Protein AF-A0A435G7X6-F1 (afdb_monomer_lite)

Foldseek 3Di:
DVVVVVCCVPPNPVSCVVCVVPVVVVVVVVVVVVVVVVVLVVQPVPPPPVSNVLPVLVVLLVVVVCCVPPVVDDDDVVSVVSNVVSVVVVVVVVVVVVVVD

Structure (mmCIF, N/CA/C/O backbone):
data_AF-A0A435G7X6-F1
#
_entry.id   AF-A0A435G7X6-F1
#
loop_
_atom_site.group_PDB
_atom_site.id
_atom_site.type_symbol
_atom_site.label_atom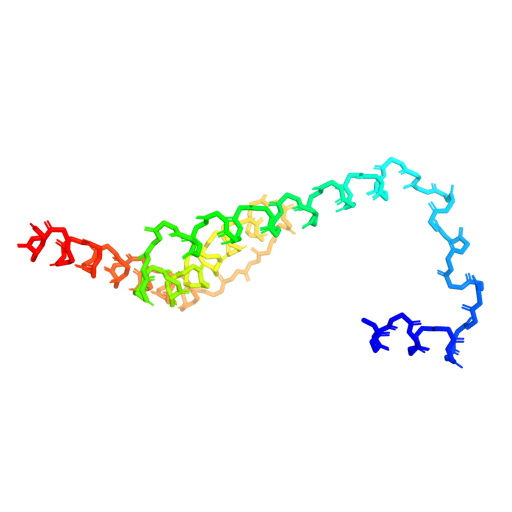_id
_atom_site.label_alt_id
_atom_site.label_comp_id
_atom_site.label_asym_id
_atom_site.label_entity_id
_atom_site.label_seq_id
_atom_site.pdbx_PDB_ins_code
_atom_site.Cartn_x
_atom_site.Cartn_y
_atom_site.Cartn_z
_atom_site.occupancy
_atom_site.B_iso_or_equiv
_atom_site.auth_seq_id
_atom_site.auth_comp_id
_atom_site.auth_asym_id
_atom_site.auth_atom_id
_atom_site.pdbx_PDB_model_num
ATOM 1 N N . ALA A 1 1 ? 10.149 13.434 -4.248 1.00 62.34 1 ALA A N 1
ATOM 2 C CA . ALA A 1 1 ? 11.163 14.384 -4.765 1.00 62.34 1 ALA A CA 1
ATOM 3 C C . ALA A 1 1 ? 12.573 13.812 -4.643 1.00 62.34 1 ALA A C 1
ATOM 5 O O . ALA A 1 1 ? 13.295 13.824 -5.630 1.00 62.34 1 ALA A O 1
ATOM 6 N N . ILE A 1 2 ? 12.936 13.257 -3.480 1.00 81.31 2 ILE A N 1
ATOM 7 C CA . ILE A 1 2 ? 14.249 12.632 -3.256 1.00 81.31 2 ILE A CA 1
ATOM 8 C C . ILE A 1 2 ? 14.450 11.398 -4.153 1.00 81.31 2 ILE A C 1
ATOM 10 O O . ILE A 1 2 ? 15.504 11.286 -4.764 1.00 81.31 2 ILE A O 1
ATOM 14 N N . ASP A 1 3 ? 13.430 10.550 -4.340 1.00 86.12 3 ASP A N 1
ATOM 15 C CA . ASP A 1 3 ? 13.553 9.360 -5.204 1.00 86.12 3 ASP A CA 1
ATOM 16 C C . ASP A 1 3 ? 13.837 9.695 -6.672 1.00 86.12 3 ASP A C 1
ATOM 18 O O . ASP A 1 3 ? 14.748 9.138 -7.272 1.00 86.12 3 ASP A O 1
ATOM 22 N N . VAL A 1 4 ? 13.102 10.650 -7.254 1.00 88.81 4 VAL A N 1
ATOM 23 C CA . VAL A 1 4 ? 13.300 11.060 -8.657 1.00 88.81 4 VAL A CA 1
ATOM 24 C C . VAL A 1 4 ? 14.666 11.717 -8.845 1.00 88.81 4 VAL A C 1
ATOM 26 O O . VAL A 1 4 ? 15.357 11.423 -9.816 1.00 88.81 4 VAL A O 1
ATOM 29 N N . ALA A 1 5 ? 15.081 12.569 -7.903 1.00 91.62 5 ALA A N 1
ATOM 30 C CA . ALA A 1 5 ? 16.417 13.152 -7.921 1.00 91.62 5 ALA A CA 1
ATOM 31 C C . ALA A 1 5 ? 17.503 12.068 -7.814 1.00 91.62 5 ALA A C 1
ATOM 33 O O . ALA A 1 5 ? 18.470 12.105 -8.567 1.00 91.62 5 ALA A O 1
ATOM 34 N N . GLY A 1 6 ? 17.320 11.068 -6.946 1.00 92.12 6 GLY A N 1
ATOM 35 C CA . GLY A 1 6 ? 18.223 9.924 -6.824 1.00 92.12 6 GLY A CA 1
ATOM 36 C C . GLY A 1 6 ? 18.322 9.106 -8.113 1.00 92.12 6 GLY A C 1
ATOM 37 O O . GLY A 1 6 ? 19.427 8.797 -8.552 1.00 92.12 6 GLY A O 1
ATOM 38 N N . ILE A 1 7 ? 17.190 8.821 -8.764 1.00 92.19 7 ILE A N 1
ATOM 39 C CA . ILE A 1 7 ? 17.152 8.117 -10.055 1.00 92.19 7 ILE A CA 1
ATOM 40 C C . ILE A 1 7 ? 17.932 8.897 -11.117 1.00 92.19 7 ILE A C 1
ATOM 42 O O . ILE A 1 7 ? 18.780 8.325 -11.797 1.00 92.19 7 ILE A O 1
ATOM 46 N N . LEU A 1 8 ? 17.695 10.206 -11.224 1.00 93.44 8 LEU A N 1
ATOM 47 C CA . LEU A 1 8 ? 18.383 11.053 -12.198 1.00 93.44 8 LEU A CA 1
ATOM 48 C C . LEU A 1 8 ? 19.890 11.149 -11.930 1.00 93.44 8 LEU A C 1
ATOM 50 O O . LEU A 1 8 ? 20.671 11.143 -12.876 1.00 93.44 8 LEU A O 1
ATOM 54 N N . LEU A 1 9 ? 20.306 11.211 -10.662 1.00 94.31 9 LEU A N 1
ATOM 55 C CA . LEU A 1 9 ? 21.718 11.295 -10.283 1.00 94.31 9 LEU A CA 1
ATOM 56 C C . LEU A 1 9 ? 22.483 9.985 -10.520 1.00 94.31 9 LEU A C 1
ATOM 58 O O . LEU A 1 9 ? 23.655 10.033 -10.881 1.00 94.31 9 LEU A O 1
ATOM 62 N N . LEU A 1 10 ? 21.845 8.831 -10.305 1.00 93.19 10 LEU A N 1
ATOM 63 C CA . LEU A 1 10 ? 22.500 7.520 -10.388 1.00 93.19 10 LEU A CA 1
ATOM 64 C C . LEU A 1 10 ? 22.386 6.868 -11.773 1.00 93.19 10 LEU A C 1
ATOM 66 O O . LEU A 1 10 ? 23.300 6.161 -12.188 1.00 93.19 10 LEU A O 1
ATOM 70 N N . PHE A 1 11 ? 21.276 7.094 -12.479 1.00 91.00 11 PHE A N 1
ATOM 71 C CA . PHE A 1 11 ? 20.932 6.385 -13.717 1.00 91.00 11 PHE A CA 1
ATOM 72 C C . PHE A 1 11 ? 20.623 7.319 -14.900 1.00 91.00 11 PHE A C 1
ATOM 74 O O . PHE A 1 11 ? 20.465 6.850 -16.027 1.00 91.00 11 PHE A O 1
ATOM 81 N N . GLY A 1 12 ? 20.553 8.637 -14.677 1.00 91.25 12 GLY A N 1
ATOM 82 C CA . GLY A 1 12 ? 20.264 9.619 -15.722 1.00 91.25 12 GLY A CA 1
ATOM 83 C C . GLY A 1 12 ? 18.838 9.532 -16.285 1.00 91.25 12 GLY A C 1
ATOM 84 O O . GLY A 1 12 ? 17.938 8.936 -15.694 1.00 91.25 12 GLY A O 1
ATOM 85 N N . GLY A 1 13 ? 18.622 10.157 -17.448 1.00 87.00 13 GLY A N 1
ATOM 86 C CA . GLY A 1 13 ? 17.328 10.147 -18.148 1.00 87.00 13 GLY A CA 1
ATOM 87 C C . GLY A 1 13 ? 16.980 8.805 -18.808 1.00 87.00 13 GLY A C 1
ATOM 88 O O . GLY A 1 13 ? 15.804 8.509 -19.018 1.00 87.00 13 GLY A O 1
ATOM 89 N N . GLU A 1 14 ? 17.981 7.962 -19.067 1.00 89.44 14 GLU A N 1
ATOM 90 C CA . GLU A 1 14 ? 17.809 6.640 -19.687 1.00 89.44 14 GLU A CA 1
ATOM 91 C C . GLU A 1 14 ? 16.970 5.686 -18.821 1.00 89.44 14 GLU A C 1
ATOM 93 O O . GLU A 1 14 ? 16.313 4.781 -19.335 1.00 89.44 14 GLU A O 1
ATOM 98 N N . ALA A 1 15 ? 16.900 5.935 -17.509 1.00 88.94 15 ALA A N 1
ATOM 99 C CA . ALA A 1 15 ? 16.062 5.184 -16.575 1.00 88.94 15 ALA A CA 1
ATOM 100 C C . ALA A 1 15 ? 14.565 5.183 -16.947 1.00 88.94 15 ALA A C 1
ATOM 102 O O . ALA A 1 15 ? 13.826 4.290 -16.533 1.00 88.94 15 ALA A O 1
ATOM 103 N N . PHE A 1 16 ? 14.111 6.163 -17.735 1.00 90.38 16 PHE A N 1
ATOM 104 C CA . PHE A 1 16 ? 12.712 6.295 -18.147 1.00 90.38 16 PHE A CA 1
ATOM 105 C C . PHE A 1 16 ? 12.415 5.666 -19.516 1.00 90.38 16 PHE A C 1
ATOM 107 O O . PHE A 1 16 ? 11.245 5.498 -19.857 1.00 90.38 16 PHE A O 1
ATOM 114 N N . VAL A 1 17 ? 13.433 5.263 -20.285 1.00 92.44 17 VAL A N 1
ATOM 115 C CA . VAL A 1 17 ? 13.263 4.644 -21.615 1.00 92.44 17 VAL A CA 1
ATOM 116 C C . VAL A 1 17 ? 12.347 3.407 -21.584 1.00 92.44 17 VAL A C 1
ATOM 118 O O . VAL A 1 17 ? 11.457 3.320 -22.435 1.00 92.44 17 VAL A O 1
ATOM 121 N N . PRO A 1 18 ? 12.443 2.490 -20.595 1.00 92.44 18 PRO A N 1
ATOM 122 C CA . PRO A 1 18 ? 11.564 1.319 -20.533 1.00 92.44 18 PRO A CA 1
ATOM 123 C C . PRO A 1 18 ? 10.074 1.655 -20.387 1.00 92.44 18 PRO A C 1
ATOM 125 O O . PRO A 1 18 ? 9.227 0.861 -20.794 1.00 92.44 18 PRO A O 1
ATOM 128 N N . LEU A 1 19 ? 9.730 2.835 -19.855 1.00 91.69 19 LEU A N 1
ATOM 129 C CA . LEU A 1 19 ? 8.336 3.259 -19.684 1.00 91.69 19 LEU A CA 1
ATOM 130 C C . LEU A 1 19 ? 7.618 3.414 -21.030 1.00 91.69 19 LEU A C 1
ATOM 132 O O . LEU A 1 19 ? 6.425 3.125 -21.129 1.00 91.69 19 LEU A O 1
ATOM 136 N N . GLY A 1 20 ? 8.352 3.802 -22.080 1.00 93.19 20 GLY A N 1
ATOM 137 C CA . GLY A 1 20 ? 7.827 3.879 -23.444 1.00 93.19 20 GLY A CA 1
ATOM 138 C C . GLY A 1 20 ? 7.433 2.516 -24.025 1.00 93.19 20 GLY A C 1
ATOM 139 O O . GLY A 1 20 ? 6.588 2.457 -24.913 1.00 93.19 20 GLY A O 1
ATOM 140 N N . GLY A 1 21 ? 7.991 1.420 -23.499 1.00 95.25 21 GLY A N 1
ATOM 141 C CA . GLY A 1 21 ? 7.669 0.055 -23.923 1.00 95.25 21 GLY A CA 1
ATOM 142 C C . GLY A 1 21 ? 6.375 -0.506 -23.325 1.00 95.25 21 GLY A C 1
ATOM 143 O O . GLY A 1 21 ? 5.848 -1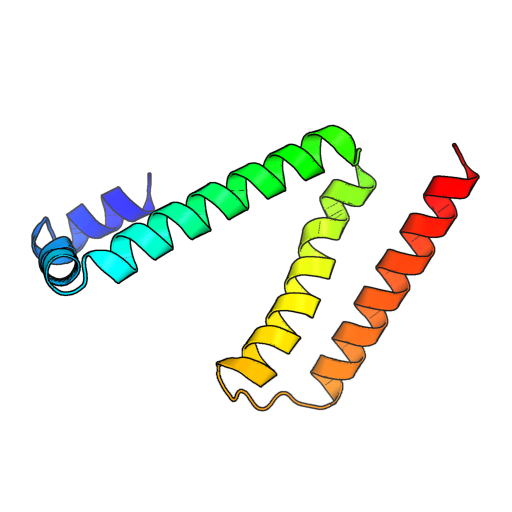.492 -23.833 1.00 95.25 21 GLY A O 1
ATOM 144 N N . VAL A 1 22 ? 5.841 0.109 -22.262 1.00 96.44 22 VAL A N 1
ATOM 145 C CA . VAL A 1 22 ? 4.648 -0.374 -21.540 1.00 96.44 22 VAL A CA 1
ATOM 146 C C . VAL A 1 22 ? 3.675 0.763 -21.177 1.00 96.44 22 VAL A C 1
ATOM 148 O O . VAL A 1 22 ? 3.253 0.885 -20.025 1.00 96.44 22 VAL A O 1
ATOM 151 N N . PRO A 1 23 ? 3.253 1.602 -22.143 1.00 95.00 23 PRO A N 1
ATOM 152 C CA . PRO A 1 23 ? 2.551 2.857 -21.860 1.00 95.00 23 PRO A CA 1
ATOM 153 C C . PRO A 1 23 ? 1.225 2.660 -21.114 1.00 95.00 23 PRO A C 1
ATOM 155 O O . PRO A 1 23 ? 0.887 3.445 -20.231 1.00 95.00 23 PRO A O 1
ATOM 158 N N . LEU A 1 24 ? 0.488 1.584 -21.406 1.00 96.88 24 LEU A N 1
ATOM 159 C CA . LEU A 1 24 ? -0.770 1.290 -20.716 1.00 96.88 24 LEU A CA 1
ATOM 160 C C . LEU A 1 24 ? -0.549 0.936 -19.239 1.00 96.88 24 LEU A C 1
ATOM 162 O O . LEU A 1 24 ? -1.310 1.381 -18.384 1.00 96.88 24 LEU A O 1
ATOM 166 N N . VAL A 1 25 ? 0.509 0.178 -18.930 1.00 95.62 25 VAL A N 1
ATOM 167 C CA . VAL A 1 25 ? 0.869 -0.175 -17.548 1.00 95.62 25 VAL A CA 1
ATOM 168 C C . VAL A 1 25 ? 1.289 1.074 -16.783 1.00 95.62 25 VAL A C 1
ATOM 170 O O . VAL A 1 25 ? 0.889 1.244 -15.636 1.00 95.62 25 VAL A O 1
ATOM 173 N N . VAL A 1 26 ? 2.030 1.981 -17.428 1.00 96.31 26 VAL A N 1
ATOM 174 C CA . VAL A 1 26 ? 2.420 3.270 -16.840 1.00 96.31 26 VAL A CA 1
ATOM 175 C C . VAL A 1 26 ? 1.190 4.102 -16.495 1.00 96.31 26 VAL A C 1
ATOM 177 O O . VAL A 1 26 ? 1.066 4.560 -15.362 1.00 96.31 26 VAL A O 1
ATOM 180 N N . VAL A 1 27 ? 0.247 4.255 -17.430 1.00 97.12 27 VAL A N 1
ATOM 181 C CA . VAL A 1 27 ? -1.003 4.992 -17.182 1.00 97.12 27 VAL A CA 1
ATOM 182 C C . VAL A 1 27 ? -1.816 4.335 -16.066 1.00 97.12 27 VAL A C 1
ATOM 184 O O . VAL A 1 27 ? -2.289 5.032 -15.169 1.00 97.12 27 VAL A O 1
ATOM 187 N N . ALA A 1 28 ? -1.940 3.006 -16.074 1.00 96.69 28 ALA A N 1
ATOM 188 C CA . ALA A 1 28 ? -2.628 2.270 -15.018 1.00 96.69 28 ALA A CA 1
ATOM 189 C C . ALA A 1 28 ? -1.962 2.475 -13.648 1.00 96.69 28 ALA A C 1
ATOM 191 O O . ALA A 1 28 ? -2.661 2.682 -12.657 1.00 96.69 28 ALA A O 1
ATOM 192 N N . GLN A 1 29 ? -0.627 2.492 -13.586 1.00 94.94 29 GLN A N 1
ATOM 193 C CA . GLN A 1 29 ? 0.110 2.787 -12.359 1.00 94.94 29 GLN A CA 1
ATOM 194 C C . GLN A 1 29 ? -0.126 4.217 -11.876 1.00 94.94 29 GLN A C 1
ATOM 196 O O . GLN A 1 29 ? -0.475 4.418 -10.717 1.00 94.94 29 GLN A O 1
ATOM 201 N N . VAL A 1 30 ? -0.023 5.212 -12.762 1.00 95.94 30 VAL A N 1
ATOM 202 C CA . VAL A 1 30 ? -0.287 6.617 -12.416 1.00 95.94 30 VAL A CA 1
ATOM 203 C C . VAL A 1 30 ? -1.712 6.787 -11.890 1.00 95.94 30 VAL A C 1
ATOM 205 O O . VAL A 1 30 ? -1.911 7.444 -10.865 1.00 95.94 30 VAL A O 1
ATOM 208 N N . ALA A 1 31 ? -2.697 6.162 -12.539 1.00 97.38 31 ALA A N 1
ATOM 209 C CA . ALA A 1 31 ? -4.087 6.189 -12.101 1.00 97.38 31 ALA A CA 1
ATOM 210 C C . ALA A 1 31 ? -4.263 5.506 -10.735 1.00 97.38 31 ALA A C 1
ATOM 212 O O . ALA A 1 31 ? -4.873 6.085 -9.838 1.00 97.38 31 ALA A O 1
ATOM 213 N N . SER A 1 32 ? -3.685 4.315 -10.548 1.00 95.81 32 SER A N 1
ATOM 214 C CA . SER A 1 32 ? -3.752 3.558 -9.294 1.00 95.81 32 SER A CA 1
ATOM 215 C C . SER A 1 32 ? -3.095 4.307 -8.130 1.00 95.81 32 SER A C 1
ATOM 217 O O . SER A 1 32 ? -3.691 4.432 -7.061 1.00 95.81 32 SER A O 1
ATOM 219 N N . ALA A 1 33 ? -1.891 4.848 -8.328 1.00 94.44 33 ALA A N 1
ATOM 220 C CA . ALA A 1 33 ? -1.171 5.619 -7.317 1.00 94.44 33 ALA A CA 1
ATOM 221 C C . ALA A 1 33 ? -1.919 6.913 -6.954 1.00 94.44 33 ALA A C 1
ATOM 223 O O . ALA A 1 33 ? -2.077 7.237 -5.777 1.00 94.44 33 ALA A O 1
ATOM 224 N N . SER A 1 34 ? -2.450 7.621 -7.955 1.00 96.06 34 SER A N 1
ATOM 225 C CA . SER A 1 34 ? -3.279 8.814 -7.732 1.00 96.06 34 SER A CA 1
ATOM 226 C C . SER A 1 34 ? -4.548 8.480 -6.945 1.00 96.06 34 SER A C 1
ATOM 228 O O . SER A 1 34 ? -4.887 9.177 -5.987 1.00 96.06 34 SER A O 1
ATOM 230 N N . ALA A 1 35 ? -5.229 7.390 -7.308 1.00 95.88 35 ALA A N 1
ATOM 231 C CA . ALA A 1 35 ? -6.425 6.928 -6.616 1.00 95.88 35 ALA A CA 1
ATOM 232 C C . ALA A 1 35 ? -6.127 6.559 -5.157 1.00 95.88 35 ALA A C 1
ATOM 234 O O . ALA A 1 35 ? -6.882 6.950 -4.268 1.00 95.88 35 ALA A O 1
ATOM 235 N N . MET A 1 36 ? -5.008 5.877 -4.892 1.00 93.31 36 MET A N 1
ATOM 236 C CA . MET A 1 36 ? -4.572 5.541 -3.534 1.00 93.31 36 MET A CA 1
ATOM 237 C C . MET A 1 36 ? -4.474 6.791 -2.649 1.00 93.31 36 MET A C 1
ATOM 239 O O . MET A 1 36 ? -5.073 6.810 -1.574 1.00 93.31 36 MET A O 1
ATOM 243 N N . PHE A 1 37 ? -3.816 7.859 -3.114 1.00 91.62 37 PHE A N 1
ATOM 244 C CA . PHE A 1 37 ? -3.755 9.121 -2.367 1.00 91.62 37 PHE A CA 1
ATOM 245 C C . PHE A 1 37 ? -5.123 9.788 -2.211 1.00 91.62 37 PHE A C 1
ATOM 247 O O . PHE A 1 37 ? -5.446 10.259 -1.121 1.00 91.62 37 PHE A O 1
ATOM 254 N N . ALA A 1 38 ? -5.950 9.801 -3.260 1.00 93.31 38 ALA A N 1
ATOM 255 C CA . ALA A 1 38 ? -7.294 10.371 -3.188 1.00 93.31 38 ALA A CA 1
ATOM 256 C C . ALA A 1 38 ? -8.150 9.682 -2.108 1.00 93.31 38 ALA A C 1
ATOM 258 O O . ALA A 1 38 ? -8.774 10.357 -1.286 1.00 93.31 38 ALA A O 1
ATOM 259 N N . PHE A 1 39 ? -8.135 8.346 -2.060 1.00 90.88 39 PHE A N 1
ATOM 260 C CA . PHE A 1 39 ? -8.823 7.581 -1.020 1.00 90.88 39 PHE A CA 1
ATOM 261 C C . PHE A 1 39 ? -8.196 7.786 0.356 1.00 90.88 39 PHE A C 1
ATOM 263 O O . PHE A 1 39 ? -8.927 7.991 1.323 1.00 90.88 39 PHE A O 1
ATOM 270 N N . PHE A 1 40 ? -6.865 7.786 0.450 1.00 88.19 40 PHE A N 1
ATOM 271 C CA . PHE A 1 40 ? -6.154 8.011 1.703 1.00 88.19 40 PHE A CA 1
ATOM 272 C C . PHE A 1 40 ? -6.538 9.359 2.319 1.00 88.19 40 PHE A C 1
ATOM 274 O O . PHE A 1 40 ? -7.032 9.394 3.442 1.00 88.19 40 PHE A O 1
ATOM 281 N N . PHE A 1 41 ? -6.438 10.457 1.565 1.00 89.38 41 PHE A N 1
ATOM 282 C CA . PHE A 1 41 ? -6.816 11.784 2.053 1.00 89.38 41 PHE A CA 1
ATOM 283 C C . PHE A 1 41 ? -8.302 11.891 2.377 1.00 89.38 41 PHE A C 1
ATOM 285 O O . PHE A 1 41 ? -8.670 12.502 3.381 1.00 89.38 41 PHE A O 1
ATOM 292 N N . ARG A 1 42 ? -9.172 11.264 1.575 1.00 89.81 42 ARG A N 1
ATOM 293 C CA . ARG A 1 42 ? -10.607 11.243 1.872 1.00 89.81 42 ARG A CA 1
ATOM 294 C C . ARG A 1 42 ? -10.887 10.545 3.200 1.00 89.81 42 ARG A C 1
ATOM 296 O O . ARG A 1 42 ? -11.654 11.083 3.992 1.00 89.81 42 ARG A O 1
ATOM 303 N N . LEU A 1 43 ? -10.258 9.395 3.450 1.00 86.31 43 LEU A N 1
ATOM 304 C CA . LEU A 1 43 ? -10.378 8.651 4.706 1.00 86.31 43 LEU A CA 1
ATOM 305 C C . LEU A 1 43 ? -9.799 9.435 5.889 1.00 86.31 43 LEU A C 1
ATOM 307 O O . LEU A 1 43 ? -10.415 9.468 6.952 1.00 86.31 43 LEU A O 1
ATOM 311 N N . GLN A 1 44 ? -8.670 10.122 5.701 1.00 84.75 44 GLN A N 1
ATOM 312 C CA . GLN A 1 44 ? -8.090 10.996 6.723 1.00 84.75 44 GLN A CA 1
ATOM 313 C C . GLN A 1 44 ? -9.015 12.163 7.091 1.00 84.75 44 GLN A C 1
ATOM 315 O O . GLN A 1 44 ? -9.124 12.503 8.266 1.00 84.75 44 GLN A O 1
ATOM 320 N N . ALA A 1 45 ? -9.708 12.746 6.108 1.00 85.38 45 ALA A N 1
ATOM 321 C CA . ALA A 1 45 ? -10.620 13.865 6.331 1.00 85.38 45 ALA A CA 1
ATOM 322 C C . ALA A 1 45 ? -11.882 13.470 7.119 1.00 85.38 45 ALA A C 1
ATOM 324 O O . ALA A 1 45 ? -12.380 14.272 7.904 1.00 85.38 45 ALA A O 1
ATOM 325 N N . VAL A 1 46 ? -12.407 12.253 6.919 1.00 83.44 46 VAL A N 1
ATOM 326 C CA . VAL A 1 46 ? -13.658 11.800 7.566 1.00 83.44 46 VAL A CA 1
ATOM 327 C C . VAL A 1 46 ? -13.446 10.981 8.840 1.00 83.44 46 VAL A C 1
ATOM 329 O O . VAL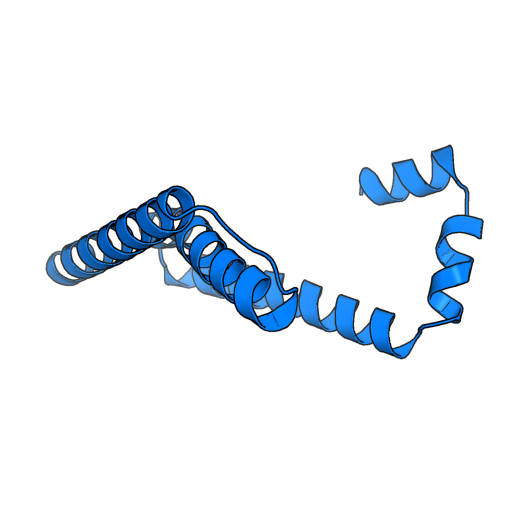 A 1 46 ? -14.347 10.903 9.667 1.00 83.44 46 VAL A O 1
ATOM 332 N N . GLY A 1 47 ? -12.291 10.336 8.997 1.00 74.88 47 GLY A N 1
ATOM 333 C CA . GLY A 1 47 ? -12.100 9.286 9.996 1.00 74.88 47 GLY A CA 1
ATOM 334 C C . GLY A 1 47 ? -11.716 9.760 11.403 1.00 74.88 47 GLY A C 1
ATOM 335 O O . GLY A 1 47 ? -11.766 8.986 12.357 1.00 74.88 47 GLY A O 1
ATOM 336 N N . GLY A 1 48 ? -11.299 11.012 11.581 1.00 79.38 48 GLY A N 1
ATOM 337 C CA . GLY A 1 48 ? -10.709 11.439 12.852 1.00 79.38 48 GLY A CA 1
ATOM 338 C C . GLY A 1 48 ? -9.416 10.669 13.204 1.00 79.38 48 GLY A C 1
ATOM 339 O O . GLY A 1 48 ? -8.920 9.853 12.421 1.00 79.38 48 GLY A O 1
ATOM 340 N N . PRO A 1 49 ? -8.826 10.918 14.386 1.00 73.75 49 PRO A N 1
ATOM 341 C CA . PRO A 1 49 ? -7.473 10.455 14.711 1.00 73.75 49 PRO A CA 1
ATOM 342 C C . PRO A 1 49 ? -7.325 8.927 14.769 1.00 73.75 49 PRO A C 1
ATOM 344 O O . PRO A 1 49 ? -6.250 8.409 14.490 1.00 73.75 49 PRO A O 1
ATOM 347 N N . VAL A 1 50 ? -8.394 8.191 15.086 1.00 77.75 50 VAL A N 1
ATOM 348 C CA . VAL A 1 50 ? -8.331 6.732 15.267 1.00 77.75 50 VAL A CA 1
ATOM 349 C C . VAL A 1 50 ? -8.428 5.971 13.948 1.00 77.75 50 VAL A C 1
ATOM 351 O O . VAL A 1 50 ? -7.628 5.064 13.724 1.00 77.75 50 VAL A O 1
ATOM 354 N N . TYR A 1 51 ? -9.334 6.349 13.040 1.00 75.94 51 TYR A N 1
ATOM 355 C CA . TYR A 1 51 ? -9.366 5.732 11.709 1.00 75.94 51 TYR A CA 1
ATOM 356 C C . TYR A 1 51 ? -8.066 5.998 10.954 1.00 75.94 51 TYR A C 1
ATOM 358 O O . TYR A 1 51 ? -7.563 5.105 10.279 1.00 75.94 51 TYR A O 1
ATOM 366 N N . LEU A 1 52 ? -7.480 7.187 11.122 1.00 80.38 52 LEU A N 1
ATOM 367 C CA . LEU A 1 52 ? -6.213 7.550 10.492 1.00 80.38 52 LEU A CA 1
ATOM 368 C C . LEU A 1 52 ? -5.078 6.592 10.886 1.00 80.38 52 LEU A C 1
ATOM 370 O O . LEU A 1 52 ? -4.304 6.172 10.028 1.00 80.38 52 LEU A O 1
ATOM 374 N N . SER A 1 53 ? -5.029 6.171 12.153 1.00 82.44 53 SER A N 1
ATOM 375 C CA . SER A 1 53 ? -4.083 5.155 12.629 1.00 82.44 53 SER A CA 1
ATOM 376 C C . SER A 1 53 ? -4.409 3.733 12.152 1.00 82.44 53 SER A C 1
ATOM 378 O O . SER A 1 53 ? -3.517 2.892 12.102 1.00 82.44 53 SER A O 1
ATOM 380 N N . GLN A 1 54 ? -5.663 3.443 11.790 1.00 85.44 54 GLN A N 1
ATOM 381 C CA . GLN A 1 54 ? -6.114 2.098 11.412 1.00 85.44 54 GLN A CA 1
ATOM 382 C C . GLN A 1 54 ? -6.034 1.791 9.917 1.00 85.44 54 GLN A C 1
ATOM 384 O O . GLN A 1 54 ? -6.047 0.618 9.544 1.00 85.44 54 GLN A O 1
ATOM 389 N N . ILE A 1 55 ? -5.906 2.804 9.053 1.00 85.81 55 ILE A N 1
ATOM 390 C CA . ILE A 1 55 ? -5.810 2.599 7.598 1.00 85.81 55 ILE A CA 1
ATOM 391 C C . ILE A 1 55 ? -4.672 1.623 7.251 1.00 85.81 55 ILE A C 1
ATOM 393 O O . ILE A 1 55 ? -4.863 0.723 6.436 1.00 85.81 55 ILE A O 1
ATOM 397 N N . GLY A 1 56 ? -3.513 1.746 7.910 1.00 87.38 56 GLY A N 1
ATOM 398 C CA . GLY A 1 56 ? -2.360 0.868 7.671 1.00 87.38 56 GLY A CA 1
ATOM 399 C C . GLY A 1 56 ? -2.605 -0.593 8.061 1.00 87.38 56 GLY A C 1
ATOM 400 O O . GLY A 1 56 ? -2.174 -1.504 7.358 1.00 87.38 56 GLY A O 1
ATOM 401 N N . TYR A 1 57 ? -3.354 -0.826 9.138 1.00 88.50 57 TYR A N 1
ATOM 402 C CA . TYR A 1 57 ? -3.732 -2.166 9.586 1.00 88.50 57 TYR A CA 1
ATOM 403 C C . TYR A 1 57 ? -4.639 -2.875 8.578 1.00 88.50 57 TYR A C 1
ATOM 405 O O . TYR A 1 57 ? -4.418 -4.039 8.246 1.00 88.50 57 TYR A O 1
ATOM 413 N N . VAL A 1 58 ? -5.623 -2.151 8.043 1.00 87.81 58 VAL A N 1
ATOM 414 C CA . VAL A 1 58 ? -6.513 -2.671 6.998 1.00 87.81 58 VAL A CA 1
ATOM 415 C C . VAL A 1 58 ? -5.734 -2.914 5.704 1.00 87.81 58 VAL A C 1
ATOM 417 O O . VAL A 1 58 ? -5.886 -3.969 5.092 1.00 87.81 58 VAL A O 1
ATOM 420 N N . ALA A 1 59 ? -4.853 -1.986 5.318 1.00 89.44 59 ALA A N 1
ATOM 421 C CA . ALA A 1 59 ? -4.013 -2.132 4.132 1.00 89.44 59 ALA A CA 1
ATOM 422 C C . ALA A 1 59 ? -3.115 -3.378 4.204 1.00 89.44 59 ALA A C 1
ATOM 424 O O . ALA A 1 59 ? -3.003 -4.098 3.216 1.00 89.44 59 ALA A O 1
ATOM 425 N N . ALA A 1 60 ? -2.534 -3.677 5.370 1.00 90.94 60 ALA A N 1
ATOM 426 C CA . ALA A 1 60 ? -1.722 -4.876 5.571 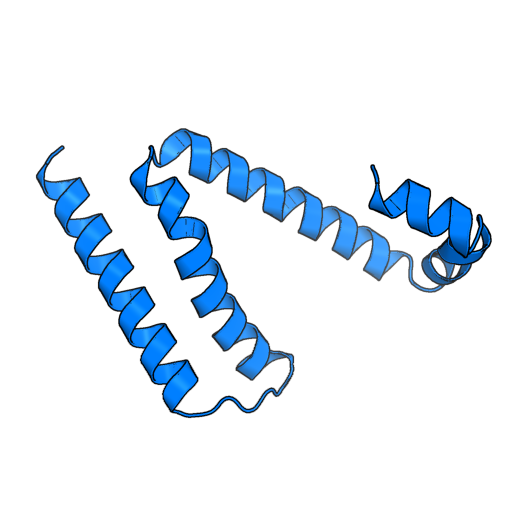1.00 90.94 60 ALA A CA 1
ATOM 427 C C . ALA A 1 60 ? -2.534 -6.172 5.396 1.00 90.94 60 ALA A C 1
ATOM 429 O O . ALA A 1 60 ? -2.085 -7.091 4.712 1.00 90.94 60 ALA A O 1
ATOM 430 N N . ALA A 1 61 ? -3.744 -6.240 5.964 1.00 90.94 61 ALA A N 1
ATOM 431 C CA . ALA A 1 61 ? -4.616 -7.404 5.807 1.00 90.94 61 ALA A CA 1
ATOM 432 C C . ALA A 1 61 ? -5.036 -7.601 4.339 1.00 90.94 61 ALA A C 1
ATOM 434 O O . ALA A 1 61 ? -4.921 -8.703 3.807 1.00 90.94 61 ALA A O 1
ATOM 435 N N . VAL A 1 62 ? -5.461 -6.530 3.659 1.00 91.25 62 VAL A N 1
ATOM 436 C CA . VAL A 1 62 ? -5.832 -6.573 2.233 1.00 91.25 62 VAL A CA 1
ATOM 437 C C . VAL A 1 62 ? -4.634 -6.956 1.360 1.00 91.25 62 VAL A C 1
ATOM 439 O O . VAL A 1 62 ? -4.784 -7.770 0.451 1.00 91.25 62 VAL A O 1
ATOM 442 N N . GLY A 1 63 ? -3.445 -6.427 1.659 1.00 92.56 63 GLY A N 1
ATOM 443 C CA . GLY A 1 63 ? -2.202 -6.773 0.971 1.00 92.56 63 GLY A CA 1
ATOM 444 C C . GLY A 1 63 ? -1.862 -8.258 1.082 1.00 92.56 63 GLY A C 1
ATOM 445 O O . GLY A 1 63 ? -1.544 -8.875 0.071 1.00 92.56 63 GLY A O 1
ATOM 446 N N . LEU A 1 64 ? -2.022 -8.858 2.268 1.00 94.06 64 LEU A N 1
ATOM 447 C CA . LEU A 1 64 ? -1.813 -10.296 2.473 1.00 94.06 64 LEU A CA 1
ATOM 448 C C . LEU A 1 64 ? -2.740 -11.147 1.588 1.00 94.06 64 LEU A C 1
ATOM 450 O O . LEU A 1 64 ? -2.290 -12.089 0.931 1.00 94.06 64 LEU A O 1
ATOM 454 N N . PHE A 1 65 ? -4.032 -10.803 1.537 1.00 93.12 65 PHE A N 1
ATOM 455 C CA . PHE A 1 65 ? -4.988 -11.482 0.656 1.00 93.12 65 PHE A CA 1
ATOM 456 C C . PHE A 1 65 ? -4.630 -11.295 -0.818 1.00 93.12 65 PHE A C 1
ATOM 458 O O . PHE A 1 65 ? -4.656 -12.261 -1.579 1.00 93.12 65 PHE A O 1
ATOM 465 N N . ALA A 1 66 ? -4.274 -10.074 -1.222 1.00 93.31 66 ALA A N 1
ATOM 466 C CA . ALA A 1 66 ? -3.923 -9.778 -2.603 1.00 93.31 66 ALA A CA 1
ATOM 467 C C . ALA A 1 66 ? -2.659 -10.532 -3.048 1.00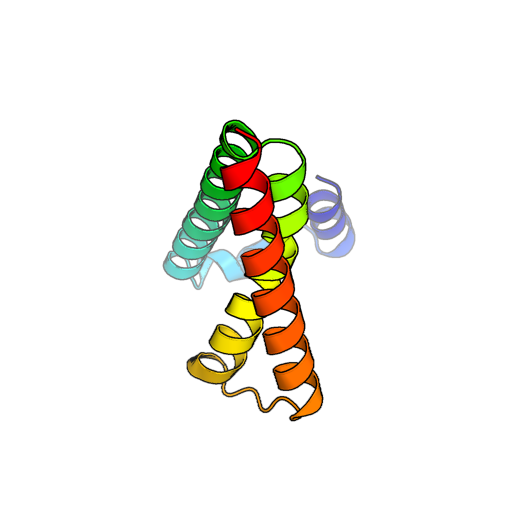 93.31 66 ALA A C 1
ATOM 469 O O . ALA A 1 66 ? -2.658 -11.136 -4.118 1.00 93.31 66 ALA A O 1
ATOM 470 N N . GLY A 1 67 ? -1.624 -10.565 -2.207 1.00 92.69 67 GLY A N 1
ATOM 471 C CA . GLY A 1 67 ? -0.398 -11.329 -2.438 1.00 92.69 67 GLY A CA 1
ATOM 472 C C . GLY A 1 67 ? -0.657 -12.828 -2.583 1.00 92.69 67 GLY A C 1
ATOM 473 O O . GLY A 1 67 ? -0.214 -13.468 -3.536 1.00 92.69 67 GLY A O 1
ATOM 474 N N . THR A 1 68 ? -1.491 -13.381 -1.701 1.00 94.19 68 THR A N 1
ATOM 475 C CA . THR A 1 68 ? -1.857 -14.803 -1.758 1.00 94.19 68 THR A CA 1
ATOM 476 C C . THR A 1 68 ? -2.649 -15.145 -3.028 1.00 94.19 68 THR A C 1
ATOM 478 O O . THR A 1 68 ? -2.367 -16.151 -3.675 1.00 94.19 68 THR A O 1
ATOM 481 N N . LEU A 1 69 ? -3.647 -14.330 -3.396 1.00 94.88 69 LEU A N 1
ATOM 482 C CA . LEU A 1 69 ? -4.586 -14.649 -4.482 1.00 94.88 69 LEU A CA 1
ATOM 483 C C . LEU A 1 69 ? -4.074 -14.275 -5.877 1.00 94.88 69 LEU A C 1
ATOM 485 O O . LEU A 1 69 ? -4.324 -15.010 -6.828 1.00 94.88 69 LEU A O 1
ATOM 489 N N . PHE A 1 70 ? -3.399 -13.132 -6.012 1.00 93.38 70 PHE A N 1
ATOM 490 C CA . PHE A 1 70 ? -2.999 -12.590 -7.314 1.00 93.38 70 PHE A CA 1
ATOM 491 C C . PHE A 1 70 ? -1.516 -12.794 -7.622 1.00 93.38 70 PHE A C 1
ATOM 493 O O . PHE A 1 70 ? -1.162 -12.870 -8.796 1.00 93.38 70 PHE A O 1
ATOM 500 N N . LEU A 1 71 ? -0.653 -12.880 -6.602 1.00 92.94 71 LEU A N 1
ATOM 501 C CA . LEU A 1 71 ? 0.793 -13.070 -6.784 1.00 92.94 71 LEU A CA 1
ATOM 502 C C . LEU A 1 71 ? 1.232 -14.523 -6.521 1.00 92.94 71 LEU A C 1
ATOM 504 O O . LEU A 1 71 ? 2.370 -14.876 -6.819 1.00 92.94 71 LEU A O 1
ATOM 508 N N . GLY A 1 72 ? 0.335 -15.375 -6.007 1.00 92.00 72 GLY A N 1
ATOM 509 C CA . GLY A 1 72 ? 0.625 -16.781 -5.711 1.00 92.00 72 GLY A CA 1
ATOM 510 C C . GLY A 1 72 ? 1.554 -16.973 -4.511 1.00 92.00 72 GLY A C 1
ATOM 511 O O . GLY A 1 72 ? 2.232 -17.993 -4.409 1.00 92.00 72 GLY A O 1
ATOM 512 N N . GLU A 1 73 ? 1.620 -15.991 -3.612 1.00 94.62 73 GLU A N 1
ATOM 513 C CA . GLU A 1 73 ? 2.514 -16.031 -2.459 1.00 94.62 73 GLU A CA 1
ATOM 514 C C . GLU A 1 73 ? 2.018 -17.016 -1.390 1.00 94.62 73 GLU A C 1
ATOM 516 O O . GLU A 1 73 ? 0.831 -17.085 -1.056 1.00 94.62 73 GLU A O 1
ATOM 521 N N . HIS A 1 74 ? 2.950 -17.773 -0.807 1.00 92.75 74 HIS A N 1
ATOM 522 C CA . HIS A 1 74 ? 2.665 -18.721 0.266 1.00 92.75 74 HIS A CA 1
ATOM 523 C C . HIS A 1 74 ? 3.154 -18.177 1.605 1.00 92.75 74 HIS A C 1
ATOM 525 O O . HIS A 1 74 ? 4.336 -18.237 1.937 1.00 92.75 74 HIS A O 1
ATOM 531 N N . TYR A 1 75 ? 2.214 -17.662 2.389 1.00 90.69 75 TYR A N 1
ATOM 532 C CA . TYR A 1 75 ? 2.484 -17.126 3.717 1.00 90.69 75 TYR A CA 1
ATOM 533 C C . TYR A 1 75 ? 2.337 -18.187 4.807 1.00 90.69 75 TYR A C 1
ATOM 535 O O . TYR A 1 75 ? 1.468 -19.058 4.744 1.00 90.69 75 TYR A O 1
ATOM 543 N N . GLN A 1 76 ? 3.166 -18.091 5.849 1.00 94.12 76 GLN A N 1
ATOM 544 C CA . GLN A 1 76 ? 3.060 -18.967 7.014 1.00 94.12 76 GLN A CA 1
ATOM 545 C C . GLN A 1 76 ? 1.736 -18.739 7.756 1.00 94.12 76 GLN A C 1
ATOM 547 O O . GLN A 1 76 ? 1.213 -17.625 7.807 1.00 94.12 76 GLN A O 1
ATOM 552 N N . LEU A 1 77 ? 1.235 -19.783 8.426 1.00 92.31 77 LEU A N 1
ATOM 553 C CA . LEU A 1 77 ? 0.033 -19.703 9.271 1.00 92.31 77 LEU A CA 1
ATOM 554 C C . LEU A 1 77 ? 0.127 -18.596 10.335 1.00 92.31 77 LEU A C 1
ATOM 556 O O . LEU A 1 77 ? -0.883 -17.996 10.693 1.00 92.31 77 LEU A O 1
ATOM 560 N N . LEU A 1 78 ? 1.338 -18.280 10.802 1.00 94.25 78 LEU A N 1
ATOM 561 C CA . LEU A 1 78 ? 1.571 -17.194 11.751 1.00 94.25 78 LEU A CA 1
ATOM 562 C C . LEU A 1 78 ? 1.216 -15.813 11.167 1.00 94.25 78 LEU A C 1
ATOM 564 O O . LEU A 1 78 ? 0.660 -14.974 11.873 1.00 94.25 78 LEU A O 1
ATOM 568 N N . THR A 1 79 ? 1.469 -15.586 9.877 1.00 93.62 79 THR A N 1
ATOM 569 C CA . THR A 1 79 ? 1.100 -14.344 9.182 1.00 93.62 79 THR A CA 1
ATOM 570 C C . THR A 1 79 ? -0.421 -14.194 9.108 1.00 93.62 79 THR A C 1
ATOM 572 O O . THR A 1 79 ? -0.955 -13.116 9.369 1.00 93.62 79 THR A O 1
ATOM 575 N N . TRP A 1 80 ? -1.129 -15.296 8.849 1.00 93.12 80 TRP A N 1
ATOM 576 C CA . TRP A 1 80 ? -2.594 -15.342 8.864 1.00 93.12 80 TRP A CA 1
ATOM 577 C C . TRP A 1 80 ? -3.177 -15.095 10.256 1.00 93.12 80 TRP A C 1
ATOM 579 O O . TRP A 1 80 ? -4.146 -14.349 10.394 1.00 93.12 80 TRP A O 1
ATOM 589 N N . ALA A 1 81 ? -2.560 -15.656 11.300 1.00 94.44 81 ALA A N 1
ATOM 590 C CA . ALA A 1 81 ? -2.937 -15.366 12.680 1.00 94.44 81 ALA A CA 1
ATOM 591 C C . ALA A 1 81 ? -2.775 -13.869 13.002 1.00 94.44 81 ALA A C 1
ATOM 593 O O . ALA A 1 81 ? -3.675 -13.262 13.581 1.00 94.44 81 ALA A O 1
ATOM 594 N N . GLY A 1 82 ? -1.678 -13.247 12.554 1.00 92.38 82 GLY A N 1
ATOM 595 C CA . GLY A 1 82 ? -1.475 -11.801 12.658 1.00 92.38 82 GLY A CA 1
ATOM 596 C C . GLY A 1 82 ? -2.579 -10.996 11.963 1.00 92.38 82 GLY A C 1
ATOM 597 O O . GLY A 1 82 ? -3.139 -10.078 12.562 1.00 92.38 82 GLY A O 1
ATOM 598 N N . ALA A 1 83 ? -2.959 -11.375 10.741 1.00 92.44 83 ALA A N 1
ATOM 599 C CA . ALA A 1 83 ? -4.042 -10.717 10.007 1.00 92.44 83 ALA A CA 1
ATOM 600 C C . ALA A 1 83 ? -5.402 -10.821 10.723 1.00 92.44 83 ALA A C 1
ATOM 602 O O . ALA A 1 83 ? -6.150 -9.839 10.771 1.00 92.44 83 ALA A O 1
ATOM 603 N N . LEU A 1 84 ? -5.710 -11.972 11.333 1.00 93.25 84 LEU A N 1
ATOM 604 C CA . LEU A 1 84 ? -6.918 -12.150 12.146 1.00 93.25 84 LEU A CA 1
ATOM 605 C C . LEU A 1 84 ? -6.919 -11.236 13.377 1.00 93.25 84 LEU A C 1
ATOM 607 O O . LEU A 1 84 ? -7.920 -10.570 13.640 1.00 93.25 84 LEU A O 1
ATOM 611 N N . ILE A 1 85 ? -5.797 -11.161 14.098 1.00 92.75 85 ILE A N 1
ATOM 612 C CA . ILE A 1 85 ? -5.647 -10.295 15.279 1.00 92.75 85 ILE A CA 1
ATOM 613 C C . ILE A 1 85 ? -5.850 -8.825 14.896 1.00 92.75 85 ILE A C 1
ATOM 615 O O . ILE A 1 85 ? -6.609 -8.113 15.555 1.00 92.75 85 ILE A O 1
ATOM 619 N N . ILE A 1 86 ? -5.217 -8.380 13.808 1.00 90.88 86 ILE A N 1
ATOM 620 C CA . ILE A 1 86 ? -5.345 -7.010 13.305 1.00 90.88 86 ILE A CA 1
ATOM 621 C C . ILE A 1 86 ? -6.806 -6.695 12.953 1.00 90.88 86 ILE A C 1
ATOM 623 O O . ILE A 1 86 ? -7.344 -5.675 13.386 1.00 90.88 86 ILE A O 1
ATOM 627 N N . THR A 1 87 ? -7.468 -7.590 12.217 1.00 89.81 87 THR A N 1
ATOM 628 C CA . THR A 1 87 ? -8.870 -7.422 11.803 1.00 89.81 87 THR A CA 1
ATOM 629 C C . THR A 1 87 ? -9.804 -7.333 13.012 1.00 89.81 87 THR A C 1
ATOM 631 O O . THR A 1 87 ? -10.661 -6.449 13.072 1.00 89.81 87 THR A O 1
ATOM 634 N N . ALA A 1 88 ? -9.609 -8.199 14.011 1.00 91.25 88 ALA A N 1
ATOM 635 C CA . ALA A 1 88 ? -10.370 -8.162 15.255 1.00 91.25 88 ALA A CA 1
ATOM 636 C C . ALA A 1 88 ? -10.153 -6.843 16.019 1.00 91.25 88 ALA A C 1
ATOM 638 O O . ALA A 1 88 ? -11.119 -6.225 16.469 1.00 91.25 88 ALA A O 1
ATOM 639 N N . GLY A 1 89 ? -8.906 -6.370 16.114 1.00 88.25 89 GLY A N 1
ATOM 640 C CA . GLY A 1 89 ? -8.561 -5.107 16.770 1.00 88.25 89 GLY A CA 1
ATOM 641 C C . GLY A 1 89 ? -9.215 -3.884 16.118 1.00 88.25 89 GLY A C 1
ATOM 642 O O . GLY A 1 89 ? -9.771 -3.035 16.824 1.00 88.25 89 GLY A O 1
ATOM 643 N N . VAL A 1 90 ? -9.217 -3.818 14.781 1.00 86.56 90 VAL A N 1
ATOM 644 C CA . VAL A 1 90 ? -9.925 -2.765 14.031 1.00 86.56 90 VAL A CA 1
ATOM 645 C C . VAL A 1 90 ? -11.423 -2.833 14.328 1.00 86.56 90 VAL A C 1
ATOM 647 O O . VAL A 1 90 ? -11.996 -1.837 14.761 1.00 86.56 90 VAL A O 1
ATOM 650 N N . PHE A 1 91 ? -12.045 -4.012 14.219 1.00 86.50 91 PHE A N 1
ATOM 651 C CA . PHE A 1 91 ? -13.485 -4.175 14.447 1.00 86.50 91 PHE A CA 1
ATOM 652 C C . PHE A 1 91 ? -13.930 -3.740 15.852 1.00 86.50 91 PHE A C 1
ATOM 654 O O . PHE A 1 91 ? -14.908 -3.000 15.995 1.00 86.50 91 PHE A O 1
ATOM 661 N N . ILE A 1 92 ? -13.197 -4.163 16.889 1.00 87.81 92 ILE A N 1
ATOM 662 C CA . ILE A 1 92 ? -13.465 -3.785 18.285 1.00 87.81 92 ILE A CA 1
ATOM 663 C C . ILE A 1 92 ? -13.375 -2.267 18.447 1.00 87.81 92 ILE A C 1
ATOM 665 O O . ILE A 1 92 ? -14.266 -1.645 19.028 1.00 87.81 92 ILE A O 1
ATOM 669 N N . THR A 1 93 ? -12.319 -1.655 17.912 1.00 83.38 93 THR A N 1
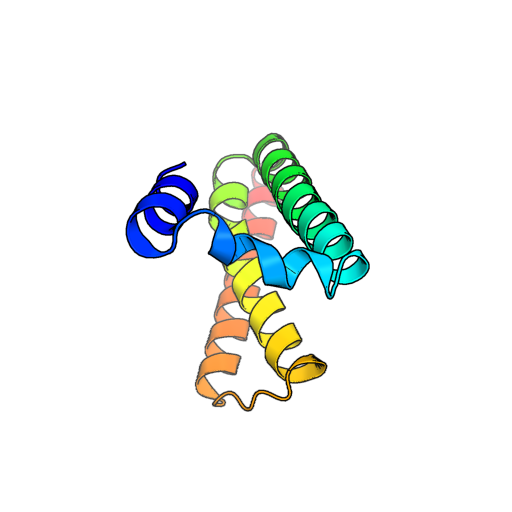ATOM 670 C CA . THR A 1 93 ? -12.081 -0.222 18.096 1.00 83.38 93 THR A CA 1
ATOM 671 C C . THR A 1 93 ? -13.110 0.618 17.342 1.00 83.38 93 THR A C 1
ATOM 673 O O . THR A 1 93 ? -13.631 1.584 17.897 1.00 83.38 93 THR A O 1
ATOM 676 N N . THR A 1 94 ? -13.474 0.226 16.118 1.00 79.81 94 THR A N 1
ATOM 677 C CA . THR A 1 94 ? -14.533 0.880 15.340 1.00 79.81 94 THR A CA 1
ATOM 678 C C . THR A 1 94 ? -15.882 0.823 16.066 1.00 79.81 94 THR A C 1
ATOM 680 O O . THR A 1 94 ? -16.565 1.842 16.180 1.00 79.81 94 THR A O 1
ATOM 683 N N . ARG A 1 95 ? -16.250 -0.338 16.629 1.00 81.56 95 ARG A N 1
ATOM 684 C CA . ARG A 1 95 ? -17.474 -0.505 17.437 1.00 81.56 95 ARG A CA 1
ATOM 685 C C . ARG A 1 95 ? -17.463 0.373 18.690 1.00 81.56 95 ARG A C 1
ATOM 687 O O . ARG A 1 95 ? -18.455 1.041 18.965 1.00 81.56 95 ARG A O 1
ATOM 694 N N . ALA A 1 96 ? -16.353 0.396 19.426 1.00 78.31 96 ALA A N 1
ATOM 695 C CA . ALA A 1 96 ? -16.218 1.185 20.649 1.00 78.31 96 ALA A CA 1
ATOM 696 C C . ALA A 1 96 ? -16.278 2.701 20.386 1.00 78.31 96 ALA A C 1
ATOM 698 O O . ALA A 1 96 ? -16.834 3.447 21.190 1.00 78.31 96 ALA A O 1
ATOM 699 N N . GLN A 1 97 ? -15.738 3.163 19.255 1.00 71.44 97 GLN A N 1
ATOM 700 C CA . GLN A 1 97 ? -15.842 4.563 18.837 1.00 71.44 97 GLN A CA 1
ATOM 701 C C . GLN A 1 97 ? -17.278 4.951 18.474 1.00 71.44 97 GLN A C 1
ATOM 703 O O . GLN A 1 97 ? -17.744 6.003 18.897 1.00 71.44 97 GLN A O 1
ATOM 708 N N . SER A 1 98 ? -18.000 4.078 17.764 1.00 68.38 98 SER A N 1
ATOM 709 C CA . SER A 1 98 ? -19.401 4.309 17.390 1.00 68.38 98 SER A CA 1
ATOM 710 C C . SER A 1 98 ? -20.368 4.340 18.580 1.00 68.38 98 SER A C 1
ATOM 712 O O . SER A 1 98 ? -21.489 4.798 18.410 1.00 68.38 98 SER A O 1
ATOM 714 N N . GLN A 1 99 ? -19.977 3.823 19.749 1.00 68.25 99 GLN A N 1
ATOM 715 C CA . GLN A 1 99 ? -20.789 3.852 20.974 1.00 68.25 99 GLN A CA 1
ATOM 716 C C . GLN A 1 99 ? -20.540 5.092 21.846 1.00 68.25 99 GLN A C 1
ATOM 718 O O . GLN A 1 99 ? -21.310 5.343 22.769 1.00 68.25 99 GLN A O 1
ATOM 723 N N . LYS A 1 100 ? -19.444 5.826 21.610 1.00 56.88 100 LYS A N 1
ATOM 724 C CA . LYS A 1 100 ? -19.099 7.058 22.342 1.00 56.88 100 LYS A CA 1
ATOM 725 C C . LYS A 1 100 ? -19.561 8.338 21.634 1.00 56.88 100 LYS A C 1
ATOM 727 O O . LYS A 1 100 ? -19.490 9.397 22.254 1.00 56.88 100 LYS A O 1
ATOM 732 N N . ALA A 1 101 ? -19.955 8.238 20.366 1.00 52.19 101 ALA A N 1
ATOM 733 C CA . ALA A 1 101 ? -20.598 9.300 19.592 1.00 52.19 101 ALA A CA 1
ATOM 734 C C . ALA A 1 101 ? -22.117 9.245 19.789 1.00 52.19 101 ALA A C 1
ATOM 736 O O . ALA A 1 101 ? -22.732 10.332 19.805 1.00 52.19 101 ALA A O 1
#

Radius of gyration: 18.73 Å; chains: 1; bounding box: 43×34×46 Å

pLDDT: mean 88.58, std 8.35, range [52.19, 97.38]

Secondary structure (DSSP, 8-state):
-HHHHHHHHHH-GGGGGGGGG-HHHHHHHHHHHHHHHHHHHHHHHHHHHHHHHHHHHHHHHHHHHHHHHHS-----HHHHHHHHHHHHHHHHHHHHHHTT-

Sequence (101 aa):
AIDVAGILLLFGGEAFVPLGGVPLVVVAQVASASAMFAFFFRLQAVGGPVYLSQIGYVAAAVGLFAGTLFLGEHYQLLTWAGALIITAGVFITTRAQSQKA